Protein AF-A0A2U2JBA5-F1 (afdb_monomer_lite)

Sequence (125 aa):
MINSDLLSVVTVSYNSSKTIGKTIKSVLNQSIKNFEYIIVYGNSTDNTLEIIKSFNDKFKQKGIEVEMSIEELYQDEMLYLDMLLYMKKLGFELCSLENGFYDQNSGKLLQVDGIFFKTNTSLNG

Secondary structure (DSSP, 8-state):
----PPEEEEEEESS-TTTHHHHHHHHHT-S--SEEEEEEE---SSTHHHHHHHTTTTS----EEEEEESS-SSTTPPBHHHHHHHHHHTTEEEEEEEEEEE-TTT--EEEEEEEEEE-------

pLDDT: mean 80.96, std 13.09, range [35.75, 96.56]

Structure (mmCIF, N/CA/C/O backbone):
data_AF-A0A2U2JBA5-F1
#
_entry.id   AF-A0A2U2JBA5-F1
#
loop_
_atom_site.group_PDB
_atom_site.id
_atom_site.type_symbol
_atom_site.label_atom_id
_atom_site.label_alt_id
_atom_site.label_comp_id
_atom_site.label_asym_id
_atom_site.label_entity_id
_a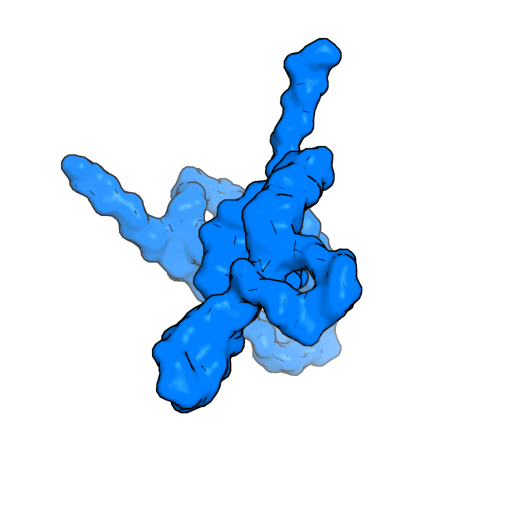tom_site.label_seq_id
_atom_site.pdbx_PDB_ins_code
_atom_site.Cartn_x
_atom_site.Cartn_y
_atom_site.Cartn_z
_atom_site.occupancy
_atom_site.B_iso_or_equiv
_atom_site.auth_seq_id
_atom_site.auth_comp_id
_atom_site.auth_asym_id
_atom_site.auth_atom_id
_atom_site.pdbx_PDB_model_num
ATOM 1 N N . MET A 1 1 ? -15.124 26.967 2.028 1.00 41.62 1 MET A N 1
ATOM 2 C CA . MET A 1 1 ? -14.748 25.554 1.820 1.00 41.62 1 MET A CA 1
ATOM 3 C C . MET A 1 1 ? -13.297 25.427 2.234 1.00 41.62 1 MET A C 1
ATOM 5 O O . MET A 1 1 ? -12.485 26.153 1.679 1.00 41.62 1 MET A O 1
ATOM 9 N N . ILE A 1 2 ? -12.982 24.640 3.264 1.00 47.06 2 ILE A N 1
ATOM 10 C CA . ILE A 1 2 ? -11.581 24.406 3.636 1.00 47.06 2 ILE A CA 1
ATOM 11 C C . ILE A 1 2 ? -11.053 23.379 2.638 1.00 47.06 2 ILE A C 1
ATOM 13 O O . ILE A 1 2 ? -11.594 22.277 2.562 1.00 47.06 2 ILE A O 1
ATOM 17 N N . ASN A 1 3 ? -10.069 23.771 1.833 1.00 51.12 3 ASN A N 1
ATOM 18 C CA . ASN A 1 3 ? -9.311 22.836 1.017 1.00 51.12 3 ASN A CA 1
ATOM 19 C C . ASN A 1 3 ? -8.668 21.838 1.985 1.00 51.12 3 ASN A C 1
ATOM 21 O O . ASN A 1 3 ? -7.974 22.254 2.914 1.00 51.12 3 ASN A O 1
ATOM 25 N N . SER A 1 4 ? -8.963 20.545 1.861 1.00 62.00 4 SER A N 1
ATOM 26 C CA . SER A 1 4 ? -8.261 19.555 2.676 1.00 62.00 4 SER A CA 1
ATOM 27 C C . SER A 1 4 ? -6.921 19.302 2.004 1.00 62.00 4 SER A C 1
ATOM 29 O O . SER A 1 4 ? -6.767 18.343 1.255 1.00 62.00 4 SER A O 1
ATOM 31 N N . ASP A 1 5 ? -5.978 20.217 2.212 1.00 80.31 5 ASP A N 1
ATOM 32 C CA . ASP A 1 5 ? -4.621 20.059 1.707 1.00 80.31 5 ASP A CA 1
ATOM 33 C C . ASP A 1 5 ? -4.047 18.747 2.261 1.00 80.31 5 ASP A C 1
ATOM 35 O O . ASP A 1 5 ? -4.185 18.440 3.453 1.00 80.31 5 ASP A O 1
ATOM 39 N N . LEU A 1 6 ? -3.468 17.935 1.377 1.00 81.19 6 LEU A N 1
ATOM 40 C CA . LEU A 1 6 ? -2.783 16.707 1.760 1.00 81.19 6 LEU A CA 1
ATOM 41 C C . LEU A 1 6 ? -1.441 17.083 2.392 1.00 81.19 6 LEU A C 1
ATOM 43 O O . LEU A 1 6 ? -0.614 17.742 1.764 1.00 81.19 6 LEU A O 1
ATOM 47 N N . LEU A 1 7 ? -1.224 16.668 3.639 1.00 75.56 7 LEU A N 1
ATOM 48 C CA . LEU A 1 7 ? 0.051 16.857 4.327 1.00 75.56 7 LEU A CA 1
ATOM 49 C C . LEU A 1 7 ? 0.980 15.672 4.041 1.00 75.56 7 LEU A C 1
ATOM 51 O O . LEU A 1 7 ? 0.663 14.541 4.392 1.00 75.56 7 LEU A O 1
ATOM 55 N N . SER A 1 8 ? 2.160 15.920 3.483 1.00 80.25 8 SER A N 1
ATOM 56 C CA . SER A 1 8 ? 3.177 14.876 3.319 1.00 80.25 8 SER A CA 1
ATOM 57 C C . SER A 1 8 ? 4.158 14.898 4.487 1.00 80.25 8 SER A C 1
ATOM 59 O O . SER A 1 8 ? 4.851 15.891 4.718 1.00 80.25 8 SER A O 1
ATOM 61 N N . VAL A 1 9 ? 4.252 13.792 5.226 1.00 79.00 9 VAL A N 1
ATOM 62 C CA . VAL A 1 9 ? 5.277 13.594 6.257 1.00 79.00 9 VAL A CA 1
ATOM 63 C C . VAL A 1 9 ? 6.337 12.662 5.692 1.00 79.00 9 VAL A C 1
ATOM 65 O O . VAL A 1 9 ? 6.044 11.525 5.335 1.00 79.00 9 VAL A O 1
ATOM 68 N N . VAL A 1 10 ? 7.586 13.121 5.625 1.00 82.00 10 VAL A N 1
ATOM 69 C CA . VAL A 1 10 ? 8.707 12.320 5.114 1.00 82.00 10 VAL A CA 1
ATOM 70 C C . VAL A 1 10 ? 9.720 12.094 6.232 1.00 82.00 10 VAL A C 1
ATOM 72 O O . VAL A 1 10 ? 10.180 13.039 6.868 1.00 82.00 10 VAL A O 1
ATOM 75 N N . THR A 1 11 ? 10.073 10.838 6.506 1.00 83.44 11 THR A N 1
ATOM 76 C CA . THR A 1 11 ? 11.122 10.469 7.472 1.00 83.44 11 THR A CA 1
ATOM 77 C C . THR A 1 11 ? 12.228 9.698 6.769 1.00 83.44 11 THR A C 1
ATOM 79 O O . THR A 1 11 ? 12.003 8.599 6.274 1.00 83.44 11 THR A O 1
ATOM 82 N N . VAL A 1 12 ? 13.445 10.237 6.774 1.00 86.31 12 VAL A N 1
ATOM 83 C CA . VAL A 1 12 ? 14.643 9.507 6.337 1.00 86.31 12 VAL A CA 1
ATOM 84 C C . VAL A 1 12 ? 15.201 8.722 7.522 1.00 86.31 12 VAL A C 1
ATOM 86 O O . VAL A 1 12 ? 15.274 9.247 8.633 1.00 86.31 12 VAL A O 1
ATOM 89 N N . SER A 1 13 ? 15.586 7.464 7.309 1.00 85.88 13 SER A N 1
ATOM 90 C CA . SER A 1 13 ? 16.081 6.593 8.376 1.00 85.88 13 SER A CA 1
ATOM 91 C C . SER A 1 13 ? 17.341 5.830 7.970 1.00 85.88 13 SER A C 1
ATOM 93 O O . SER A 1 13 ? 17.360 5.139 6.954 1.00 85.88 13 SER A O 1
ATOM 95 N N . TYR A 1 14 ? 18.380 5.931 8.801 1.00 92.56 14 TYR A N 1
ATOM 96 C CA . TYR A 1 14 ? 19.628 5.171 8.714 1.00 92.56 14 TYR A CA 1
ATOM 97 C C . TYR A 1 14 ? 20.113 4.849 10.132 1.00 92.56 14 TYR A C 1
ATOM 99 O O . TYR A 1 14 ? 20.179 5.750 10.969 1.00 92.56 14 TYR A O 1
ATOM 107 N N . ASN A 1 15 ? 20.395 3.580 10.429 1.00 95.81 15 ASN A N 1
ATOM 108 C CA . ASN A 1 15 ? 20.841 3.089 11.740 1.00 95.81 15 ASN A CA 1
ATOM 109 C C . ASN A 1 15 ? 20.025 3.653 12.921 1.00 95.81 15 ASN A C 1
ATOM 111 O O . ASN A 1 15 ? 20.555 4.147 13.918 1.00 95.81 15 ASN A O 1
ATOM 115 N N . SER A 1 16 ? 18.702 3.656 12.762 1.00 93.31 16 SER A N 1
ATOM 116 C CA . SER A 1 16 ? 17.742 4.323 13.643 1.00 93.31 16 SER A CA 1
ATOM 117 C C . SER A 1 16 ? 16.928 3.350 14.499 1.00 93.31 16 SER A C 1
ATOM 119 O O . SER A 1 16 ? 15.868 3.730 15.001 1.00 93.31 16 SER A O 1
ATOM 121 N N . SER A 1 17 ? 17.380 2.111 14.702 1.00 95.94 17 SER A N 1
ATOM 122 C CA . SER A 1 17 ? 16.612 1.072 15.411 1.00 95.94 17 SER A CA 1
ATOM 123 C C . SER A 1 17 ? 16.106 1.515 16.792 1.00 95.94 17 SER A C 1
ATOM 125 O O . SER A 1 17 ? 15.010 1.152 17.212 1.00 95.94 17 SER A O 1
ATOM 127 N N . LYS A 1 18 ? 16.855 2.380 17.482 1.00 96.56 18 LYS A N 1
ATOM 128 C CA . LYS A 1 18 ? 16.498 2.912 18.809 1.00 96.56 18 LYS A CA 1
ATOM 129 C C . LYS A 1 18 ? 15.364 3.945 18.795 1.00 96.56 18 LYS A C 1
ATOM 131 O O . LYS A 1 18 ? 14.742 4.172 19.830 1.00 96.56 18 LYS A O 1
ATOM 136 N N . THR A 1 19 ? 15.108 4.603 17.666 1.00 95.06 19 THR A N 1
ATOM 137 C CA . THR A 1 19 ? 14.230 5.787 17.595 1.00 95.06 19 THR A CA 1
ATOM 138 C C . THR A 1 19 ? 13.083 5.632 16.603 1.00 95.06 19 THR A C 1
ATOM 140 O O . THR A 1 19 ? 11.984 6.115 16.882 1.00 95.06 19 THR A O 1
ATOM 143 N N . ILE A 1 20 ? 13.286 4.904 15.499 1.00 95.06 20 ILE A N 1
ATOM 144 C CA . ILE A 1 20 ? 12.339 4.820 14.378 1.00 95.06 20 ILE A CA 1
ATOM 145 C C . ILE A 1 20 ? 10.945 4.351 14.811 1.00 95.06 20 ILE A C 1
ATOM 147 O O . ILE A 1 20 ? 9.941 4.934 14.411 1.00 95.06 20 ILE A O 1
ATOM 151 N N . GLY A 1 21 ? 10.855 3.382 15.727 1.00 93.62 21 GLY A N 1
ATOM 152 C CA . GLY A 1 21 ? 9.566 2.897 16.225 1.00 93.62 21 GLY A CA 1
ATOM 153 C C . GLY A 1 21 ? 8.779 3.937 17.034 1.00 93.62 21 GLY A C 1
ATOM 154 O O . GLY A 1 21 ? 7.549 3.960 16.973 1.00 93.62 21 GLY A O 1
ATOM 155 N N . LYS A 1 22 ? 9.456 4.822 17.781 1.00 94.31 22 LYS A N 1
ATOM 156 C CA . LYS A 1 22 ? 8.800 5.929 18.501 1.00 94.31 22 LYS A CA 1
ATOM 157 C C . LYS A 1 22 ? 8.331 7.000 17.517 1.00 94.31 22 LYS A C 1
ATOM 159 O O . LYS A 1 22 ? 7.212 7.487 17.659 1.00 94.31 22 LYS A O 1
ATOM 164 N N . THR A 1 23 ? 9.151 7.315 16.516 1.00 91.56 23 THR A N 1
ATOM 165 C CA . THR A 1 23 ? 8.814 8.273 15.454 1.00 91.56 23 THR A CA 1
ATOM 166 C C . THR A 1 23 ? 7.573 7.830 14.687 1.00 91.56 23 THR A C 1
ATOM 168 O O . THR A 1 23 ? 6.612 8.592 14.615 1.00 91.56 23 THR A O 1
ATOM 171 N N . ILE A 1 24 ? 7.528 6.574 14.227 1.00 89.06 24 ILE A N 1
ATOM 172 C CA . ILE A 1 24 ? 6.367 6.030 13.507 1.00 89.06 24 ILE A CA 1
ATOM 173 C C . ILE A 1 24 ? 5.101 6.121 14.366 1.00 89.06 24 ILE A C 1
ATOM 175 O O . ILE A 1 24 ? 4.080 6.624 13.906 1.00 89.06 24 ILE A O 1
ATOM 179 N N . LYS A 1 25 ? 5.160 5.715 15.643 1.00 89.56 25 LYS A N 1
ATOM 180 C CA . LYS A 1 25 ? 4.016 5.850 16.568 1.00 89.56 25 LYS A CA 1
ATOM 181 C C . LYS A 1 25 ? 3.564 7.303 16.734 1.00 89.56 25 LYS A C 1
ATOM 183 O O . LYS A 1 25 ? 2.369 7.554 16.818 1.00 89.56 25 LYS A O 1
ATOM 188 N N . SER A 1 26 ? 4.504 8.245 16.795 1.00 89.12 26 SER A N 1
ATOM 189 C CA . SER A 1 26 ? 4.203 9.672 16.930 1.00 89.12 26 SER A CA 1
ATOM 190 C C . SER A 1 26 ? 3.476 10.220 15.703 1.00 89.12 26 SER A C 1
ATOM 192 O O . SER A 1 26 ? 2.505 10.956 15.855 1.00 89.12 26 SER A O 1
ATOM 194 N N . VAL A 1 27 ? 3.924 9.854 14.499 1.00 85.31 27 VAL A N 1
ATOM 195 C CA . VAL A 1 27 ? 3.306 10.290 13.237 1.00 85.31 27 VAL A CA 1
ATOM 196 C C . VAL A 1 27 ? 1.923 9.656 13.054 1.00 85.31 27 VAL A C 1
ATOM 198 O O . VAL A 1 27 ? 0.966 10.348 12.729 1.00 85.31 27 VAL A O 1
ATOM 201 N N . LEU A 1 28 ? 1.765 8.367 13.363 1.00 83.06 28 LEU A N 1
ATOM 202 C CA . LEU A 1 28 ? 0.463 7.693 13.266 1.00 83.06 28 LEU A CA 1
ATOM 203 C C . LEU A 1 28 ? -0.581 8.219 14.275 1.00 83.06 28 LEU A C 1
ATOM 205 O O . LEU A 1 28 ? -1.779 8.080 14.044 1.00 83.06 28 LEU A O 1
ATOM 209 N N . ASN A 1 29 ? -0.148 8.843 15.377 1.00 84.88 29 ASN A N 1
ATOM 210 C CA . ASN A 1 29 ? -1.032 9.392 16.412 1.00 84.88 29 ASN A CA 1
ATOM 211 C C . ASN A 1 29 ? -1.418 10.871 16.200 1.00 84.88 29 ASN A C 1
ATOM 213 O O . ASN A 1 29 ? -1.997 11.476 17.103 1.00 84.88 29 ASN A O 1
ATOM 217 N N . GLN A 1 30 ? -1.111 11.478 15.049 1.00 78.62 30 GLN A N 1
ATOM 218 C CA . GLN A 1 30 ? -1.474 12.876 14.791 1.00 78.62 30 GLN A CA 1
ATOM 219 C C . GLN A 1 30 ? -3.000 13.089 14.731 1.00 78.62 30 GLN A C 1
ATOM 221 O O . GLN A 1 30 ? -3.786 12.202 14.369 1.00 78.62 30 GLN A O 1
ATOM 226 N N . SER A 1 31 ? -3.432 14.296 15.109 1.00 81.25 31 SER A N 1
ATOM 227 C CA . SER A 1 31 ? -4.836 14.726 15.034 1.00 81.25 31 SER A CA 1
ATOM 228 C C . SER A 1 31 ? -5.289 14.965 13.591 1.00 81.25 31 SER A C 1
ATOM 230 O O . SER A 1 31 ? -6.437 14.673 13.261 1.00 81.25 31 SER A O 1
ATOM 232 N N . ILE A 1 32 ? -4.379 15.424 12.727 1.00 79.12 32 ILE A N 1
ATOM 233 C CA . ILE A 1 32 ? -4.581 15.558 11.279 1.00 79.12 32 ILE A CA 1
ATOM 234 C C . ILE A 1 32 ? -4.723 14.159 10.670 1.00 79.12 32 ILE A C 1
ATOM 236 O O . ILE A 1 32 ? -3.898 13.287 10.928 1.00 79.12 32 ILE A O 1
ATOM 240 N N . LYS A 1 33 ? -5.781 13.941 9.880 1.00 76.50 33 LYS A N 1
ATOM 241 C CA . LYS A 1 33 ? -6.080 12.640 9.250 1.00 76.50 33 LYS A CA 1
ATOM 242 C C . LYS A 1 33 ? -5.773 12.585 7.758 1.00 76.50 33 LYS A C 1
ATOM 244 O O . LYS A 1 33 ? -5.531 11.500 7.250 1.00 76.50 33 LYS A O 1
ATOM 249 N N . ASN A 1 34 ? -5.747 13.734 7.085 1.00 82.31 34 ASN A N 1
ATOM 250 C CA . ASN A 1 34 ? -5.421 13.817 5.666 1.00 82.31 34 ASN A CA 1
ATOM 251 C C . ASN A 1 34 ? -3.910 13.998 5.472 1.00 82.31 34 ASN A C 1
ATOM 253 O O . ASN A 1 34 ? -3.432 15.114 5.264 1.00 82.31 34 ASN A O 1
ATOM 257 N N . PHE A 1 35 ? -3.150 12.915 5.634 1.00 80.62 35 PHE A N 1
ATOM 258 C CA . PHE A 1 35 ? -1.707 12.935 5.424 1.00 80.62 35 PHE A CA 1
ATOM 259 C C . PHE A 1 35 ? -1.197 11.623 4.827 1.00 80.62 35 PHE A C 1
ATOM 261 O O . PHE A 1 35 ? -1.746 10.554 5.093 1.00 80.62 35 PHE A O 1
ATOM 268 N N . GLU A 1 36 ? -0.114 11.709 4.063 1.00 80.69 36 GLU A N 1
ATOM 269 C CA . GLU A 1 36 ? 0.692 10.559 3.652 1.00 80.69 36 GLU A CA 1
ATOM 270 C C . GLU A 1 36 ? 1.955 10.469 4.516 1.00 80.69 36 GLU A C 1
ATOM 272 O O . GLU A 1 36 ? 2.507 11.488 4.947 1.00 80.69 36 GLU A O 1
ATOM 277 N N . TYR A 1 37 ? 2.422 9.246 4.782 1.00 84.44 37 TYR A N 1
ATOM 278 C CA . TYR A 1 37 ? 3.651 9.025 5.539 1.00 84.44 37 TYR A CA 1
ATOM 279 C C . TYR A 1 37 ? 4.652 8.190 4.746 1.00 84.44 37 TYR A C 1
ATOM 281 O O . TYR A 1 37 ? 4.491 6.982 4.588 1.00 84.44 37 TYR A O 1
ATOM 289 N N . ILE A 1 38 ? 5.715 8.847 4.289 1.00 81.75 38 ILE A N 1
ATOM 290 C CA . ILE A 1 38 ? 6.777 8.246 3.486 1.00 81.75 38 ILE A CA 1
ATOM 291 C C . ILE A 1 38 ? 8.004 8.035 4.374 1.00 81.75 38 ILE A C 1
ATOM 293 O O . ILE A 1 38 ? 8.509 8.970 5.000 1.00 81.75 38 ILE A O 1
ATOM 297 N N . ILE A 1 39 ? 8.519 6.806 4.410 1.00 82.50 39 ILE A N 1
ATOM 298 C CA . ILE A 1 39 ? 9.775 6.483 5.095 1.00 82.50 39 ILE A CA 1
ATOM 299 C C . ILE A 1 39 ? 10.833 6.150 4.047 1.00 82.50 39 ILE A C 1
ATOM 301 O O . ILE A 1 39 ? 10.741 5.137 3.357 1.00 82.50 39 ILE A O 1
ATOM 305 N N . VAL A 1 40 ? 11.864 6.986 3.956 1.00 81.75 40 VAL A N 1
ATOM 306 C CA . VAL A 1 40 ? 13.018 6.766 3.080 1.00 81.75 40 VAL A CA 1
ATOM 307 C C . VAL A 1 40 ? 14.062 5.971 3.855 1.00 81.75 40 VAL A C 1
ATOM 309 O O . VAL A 1 40 ? 14.744 6.495 4.739 1.00 81.75 40 VAL A O 1
ATOM 312 N N . TYR A 1 41 ? 14.163 4.679 3.554 1.00 81.06 41 TYR A N 1
ATOM 313 C CA . TYR A 1 41 ? 15.100 3.772 4.210 1.00 81.06 41 TYR A CA 1
ATOM 314 C C . TYR A 1 41 ? 16.485 3.818 3.548 1.00 81.06 41 TYR A C 1
ATOM 316 O O . TYR A 1 41 ? 16.637 3.496 2.374 1.00 81.06 41 TYR A O 1
ATOM 324 N N . GLY A 1 42 ? 17.508 4.183 4.321 1.00 86.69 42 GLY A N 1
ATOM 325 C CA . GLY A 1 42 ? 18.884 4.392 3.861 1.00 86.69 42 GLY A CA 1
ATOM 326 C C . GLY A 1 42 ? 19.800 3.168 3.937 1.00 86.69 42 GLY A C 1
ATOM 327 O O . GLY A 1 42 ? 20.989 3.347 4.161 1.00 86.69 42 GLY A O 1
ATOM 328 N N . ASN A 1 43 ? 19.280 1.941 3.810 1.00 88.31 43 ASN A N 1
ATOM 329 C CA . ASN A 1 43 ? 20.075 0.701 3.876 1.00 88.31 43 ASN A CA 1
ATOM 330 C C . ASN A 1 43 ? 20.894 0.551 5.180 1.00 88.31 43 ASN A C 1
ATOM 332 O O . ASN A 1 43 ? 22.118 0.450 5.178 1.00 88.31 43 ASN A O 1
ATOM 336 N N . SER A 1 44 ? 20.193 0.594 6.315 1.00 86.94 44 SER A N 1
ATOM 337 C CA . SER A 1 44 ? 20.791 0.467 7.655 1.00 86.94 44 SER A CA 1
ATOM 338 C C . SER A 1 44 ? 21.413 -0.911 7.895 1.00 86.94 44 SER A C 1
ATOM 340 O O . SER A 1 44 ? 20.884 -1.913 7.423 1.00 86.94 44 SER A O 1
ATOM 342 N N . THR A 1 45 ? 22.463 -0.969 8.713 1.00 92.69 45 THR A N 1
ATOM 343 C CA . THR A 1 45 ? 23.120 -2.219 9.140 1.00 92.69 45 THR A CA 1
ATOM 344 C C . THR A 1 45 ? 22.590 -2.767 10.470 1.00 92.69 45 THR A C 1
ATOM 346 O O . THR A 1 45 ? 23.067 -3.793 10.949 1.00 92.69 45 THR A O 1
ATOM 349 N N . ASP A 1 46 ? 21.615 -2.089 11.076 1.00 95.94 46 ASP A N 1
ATOM 350 C CA . ASP A 1 46 ? 20.934 -2.487 12.308 1.00 95.94 46 ASP A CA 1
ATOM 351 C C . ASP A 1 46 ? 19.466 -2.905 12.055 1.00 95.94 46 ASP A C 1
ATOM 353 O O . ASP A 1 46 ? 18.970 -2.897 10.926 1.00 95.94 46 ASP A O 1
ATOM 357 N N . ASN A 1 47 ? 18.723 -3.202 13.128 1.00 94.81 47 ASN A N 1
ATOM 358 C CA . ASN A 1 47 ? 17.336 -3.689 13.051 1.00 94.81 47 ASN A CA 1
ATOM 359 C C . ASN A 1 47 ? 16.302 -2.623 12.620 1.00 94.81 47 ASN A C 1
ATOM 361 O O . ASN A 1 47 ? 15.098 -2.815 12.798 1.00 94.81 47 ASN A O 1
ATOM 365 N N . THR A 1 48 ? 16.723 -1.484 12.058 1.00 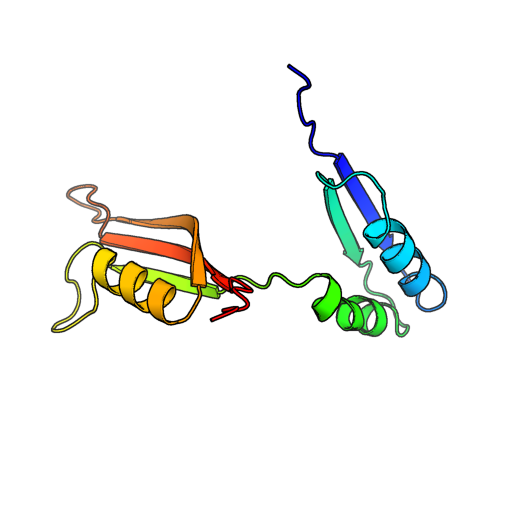91.56 48 THR A N 1
ATOM 366 C CA . THR A 1 48 ? 15.819 -0.417 11.592 1.00 91.56 48 THR A CA 1
ATOM 367 C C . THR A 1 48 ? 14.756 -0.943 10.628 1.00 91.56 48 THR A C 1
ATOM 369 O O . THR A 1 48 ? 13.576 -0.633 10.793 1.00 91.56 48 THR A O 1
ATOM 372 N N . LEU A 1 49 ? 15.146 -1.772 9.652 1.00 90.31 49 LEU A N 1
ATOM 373 C CA . LEU A 1 49 ? 14.222 -2.314 8.650 1.00 90.31 49 LEU A CA 1
ATOM 374 C C . LEU A 1 49 ? 13.172 -3.240 9.272 1.00 90.31 49 LEU A C 1
ATOM 376 O O . LEU A 1 49 ? 11.996 -3.162 8.923 1.00 90.31 49 LEU A O 1
ATOM 380 N N . GLU A 1 50 ? 13.586 -4.106 10.196 1.00 91.62 50 GLU A N 1
ATOM 381 C CA . GLU A 1 50 ? 12.683 -5.023 10.900 1.00 91.62 50 GLU A CA 1
ATOM 382 C C . GLU A 1 50 ? 11.658 -4.255 11.732 1.00 91.62 50 GLU A C 1
ATOM 384 O O . GLU A 1 50 ? 10.463 -4.557 11.694 1.00 91.62 50 GLU A O 1
ATOM 389 N N . ILE A 1 51 ? 12.107 -3.204 12.423 1.00 93.12 51 ILE A N 1
ATOM 390 C CA . ILE A 1 51 ? 11.227 -2.346 13.210 1.00 93.12 51 ILE A CA 1
ATOM 391 C C . ILE A 1 51 ? 10.239 -1.634 12.290 1.00 93.12 51 ILE A C 1
ATOM 393 O O . ILE A 1 51 ? 9.050 -1.692 12.581 1.00 93.12 51 ILE A O 1
ATOM 397 N N . ILE A 1 52 ? 10.669 -1.042 11.168 1.00 86.94 52 ILE A N 1
ATOM 398 C CA . ILE A 1 52 ? 9.758 -0.430 10.179 1.00 86.94 52 ILE A CA 1
ATOM 399 C C . ILE A 1 52 ? 8.713 -1.454 9.704 1.00 86.94 52 ILE A C 1
ATOM 401 O O . ILE A 1 52 ? 7.514 -1.182 9.772 1.00 86.94 52 ILE A O 1
ATOM 405 N N . LYS A 1 53 ? 9.145 -2.660 9.310 1.00 84.81 53 LYS A N 1
ATOM 406 C CA . LYS A 1 53 ? 8.256 -3.741 8.848 1.00 84.81 53 LYS A CA 1
ATOM 407 C C . LYS A 1 53 ? 7.260 -4.200 9.917 1.00 84.81 53 LYS A C 1
ATOM 409 O O . LYS A 1 53 ? 6.142 -4.570 9.565 1.00 84.81 53 LYS A O 1
ATOM 414 N N . SER A 1 54 ? 7.609 -4.138 11.204 1.00 88.69 54 SER A N 1
ATOM 415 C CA . SER A 1 54 ? 6.692 -4.486 12.305 1.00 88.69 54 SER A CA 1
ATOM 416 C C . SER A 1 54 ? 5.461 -3.571 12.380 1.00 88.69 54 SER A C 1
ATOM 418 O O . SER A 1 54 ? 4.426 -3.958 12.922 1.00 88.69 54 SER A O 1
ATOM 420 N N . PHE A 1 55 ? 5.538 -2.372 11.794 1.00 83.81 55 PHE A N 1
ATOM 421 C CA . PHE A 1 55 ? 4.413 -1.447 11.694 1.00 83.81 55 PHE A CA 1
ATOM 422 C C . PHE A 1 55 ? 3.538 -1.683 10.459 1.00 83.81 55 PHE A C 1
ATOM 424 O O . PHE A 1 55 ? 2.532 -0.994 10.342 1.00 83.81 55 PHE A O 1
ATOM 431 N N . ASN A 1 56 ? 3.830 -2.656 9.583 1.00 72.75 56 ASN A N 1
ATOM 432 C CA . ASN A 1 56 ? 3.007 -2.969 8.399 1.00 72.75 56 ASN A CA 1
ATOM 433 C C . ASN A 1 56 ? 1.519 -3.146 8.727 1.00 72.75 56 ASN A C 1
ATOM 435 O O . ASN A 1 56 ? 0.657 -2.738 7.956 1.00 72.75 56 ASN A O 1
ATOM 439 N N . ASP A 1 57 ? 1.223 -3.714 9.895 1.00 65.94 57 ASP A N 1
ATOM 440 C CA . ASP A 1 57 ? -0.141 -3.917 10.376 1.00 65.94 57 ASP A CA 1
ATOM 441 C C . ASP A 1 57 ? -0.823 -2.632 10.861 1.00 65.94 57 ASP A C 1
ATOM 443 O O . ASP A 1 57 ? -2.044 -2.560 10.918 1.00 65.94 57 ASP A O 1
ATOM 447 N N . LYS A 1 58 ? -0.046 -1.604 11.201 1.00 63.16 58 LYS A N 1
ATOM 448 C CA . LYS A 1 58 ? -0.530 -0.254 11.528 1.00 63.16 58 LYS A CA 1
ATOM 449 C C . LYS A 1 58 ? -0.529 0.673 10.318 1.00 63.16 58 LYS A C 1
ATOM 451 O O . LYS A 1 58 ? -1.276 1.640 10.301 1.00 63.16 58 LYS A O 1
ATOM 456 N N . PHE A 1 59 ? 0.259 0.327 9.305 1.00 62.56 59 PHE A N 1
ATOM 457 C CA . PHE A 1 59 ? 0.139 0.823 7.942 1.00 62.56 59 PHE A CA 1
ATOM 458 C C . PHE A 1 59 ? -1.012 0.136 7.178 1.00 62.56 59 PHE A C 1
ATOM 460 O O . PHE A 1 59 ? -1.194 0.427 6.001 1.00 62.56 59 PHE A O 1
ATOM 467 N N . LYS A 1 60 ? -1.801 -0.764 7.809 1.00 54.38 60 LYS A N 1
ATOM 468 C CA . LYS A 1 60 ? -2.907 -1.494 7.161 1.00 54.38 60 LYS A CA 1
ATOM 469 C C . LYS A 1 60 ? -3.952 -0.531 6.616 1.00 54.38 60 LYS A C 1
ATOM 471 O O . LYS A 1 60 ? -4.889 -0.148 7.308 1.00 54.38 60 LYS A O 1
ATOM 476 N N . GLN A 1 61 ? -3.839 -0.298 5.324 1.00 51.09 61 GLN A N 1
ATOM 477 C CA . GLN A 1 61 ? -4.656 -1.011 4.357 1.00 51.09 61 GLN A CA 1
ATOM 478 C C . GLN A 1 61 ? -3.701 -1.530 3.267 1.00 51.09 61 GLN A C 1
ATOM 480 O O . GLN A 1 61 ? -2.994 -0.748 2.646 1.00 51.09 61 GLN A O 1
ATOM 485 N N . LYS A 1 62 ? -3.584 -2.856 3.099 1.00 59.69 62 LYS A N 1
ATOM 486 C CA . LYS A 1 62 ? -2.870 -3.437 1.950 1.00 59.69 62 LYS A CA 1
ATOM 487 C C . LYS A 1 62 ? -3.913 -3.730 0.890 1.00 59.69 62 LYS A C 1
ATOM 489 O O . LYS A 1 62 ? -4.805 -4.540 1.143 1.00 59.69 62 LYS A O 1
ATOM 494 N N . GLY A 1 63 ? -3.812 -3.024 -0.226 1.00 64.81 63 GLY A N 1
ATOM 495 C CA . GLY A 1 63 ? -4.637 -3.294 -1.386 1.00 64.81 63 GLY A CA 1
ATOM 496 C C . GLY A 1 63 ? -4.235 -4.631 -2.001 1.00 64.81 63 GLY A C 1
ATOM 497 O O . GLY A 1 63 ? -3.094 -5.070 -1.838 1.00 64.81 63 GLY A O 1
ATOM 498 N N . ILE A 1 64 ? -5.173 -5.291 -2.663 1.00 71.38 64 ILE A N 1
ATOM 499 C CA . ILE A 1 64 ? -4.894 -6.368 -3.607 1.00 71.38 64 ILE A CA 1
ATOM 500 C C . ILE A 1 64 ? -5.101 -5.817 -5.010 1.00 71.38 64 ILE A C 1
ATOM 502 O O . ILE A 1 64 ? -6.101 -5.157 -5.273 1.00 71.38 64 ILE A O 1
ATOM 506 N N . GLU A 1 65 ? -4.125 -6.056 -5.870 1.00 81.19 65 GLU A N 1
ATOM 507 C CA . GLU A 1 65 ? -4.186 -5.731 -7.288 1.00 81.19 65 GLU A CA 1
ATOM 508 C C . GLU A 1 65 ? -4.755 -6.936 -8.035 1.00 81.19 65 GLU A C 1
ATOM 510 O O . GLU A 1 65 ? -4.356 -8.076 -7.775 1.00 81.19 65 GLU A O 1
ATOM 515 N N . VAL A 1 66 ? -5.736 -6.692 -8.898 1.00 79.38 66 VAL A N 1
ATOM 516 C CA . VAL A 1 66 ? -6.408 -7.721 -9.692 1.00 79.38 66 VAL A CA 1
ATOM 517 C C . VAL A 1 66 ? -6.541 -7.218 -11.121 1.00 79.38 66 VAL A C 1
ATOM 519 O O . VAL A 1 66 ? -7.246 -6.240 -11.358 1.00 79.38 66 VAL A O 1
ATOM 522 N N . GLU A 1 67 ? -5.909 -7.915 -12.059 1.00 88.25 67 GLU A N 1
ATOM 523 C CA . GLU A 1 67 ? -6.111 -7.707 -13.493 1.00 88.25 67 GLU A CA 1
ATOM 524 C C . GLU A 1 67 ? -7.512 -8.204 -13.881 1.00 88.25 67 GLU A C 1
ATOM 526 O O . GLU A 1 67 ? -7.912 -9.322 -13.540 1.00 88.25 67 GLU A O 1
ATOM 531 N N . MET A 1 68 ? -8.286 -7.358 -14.555 1.00 90.44 68 MET A N 1
ATOM 532 C CA . MET A 1 68 ? -9.666 -7.638 -14.940 1.00 90.44 68 MET A CA 1
ATOM 533 C C . MET A 1 68 ? -9.864 -7.446 -16.435 1.00 90.44 68 MET A C 1
ATOM 535 O O . MET A 1 68 ? -9.590 -6.372 -16.972 1.00 90.44 68 MET A O 1
ATOM 539 N N . SER A 1 69 ? -10.430 -8.455 -17.087 1.00 90.00 69 SER A N 1
ATOM 540 C CA . SER A 1 69 ? -10.773 -8.399 -18.505 1.00 90.00 69 SER A CA 1
ATOM 541 C C . SER A 1 69 ? -12.082 -7.640 -18.721 1.00 90.00 69 SER A C 1
ATOM 543 O O . SER A 1 69 ? -13.102 -7.921 -18.093 1.00 90.00 69 SER A O 1
ATOM 545 N N . ILE A 1 70 ? -12.072 -6.651 -19.610 1.00 89.88 70 ILE A N 1
ATOM 546 C CA . ILE A 1 70 ? -13.276 -5.931 -20.056 1.00 89.88 70 ILE A CA 1
ATOM 547 C C . ILE A 1 70 ? -13.973 -6.701 -21.181 1.00 89.88 70 ILE A C 1
ATOM 549 O O . ILE A 1 70 ? -15.193 -6.631 -21.315 1.00 89.88 70 ILE A O 1
ATOM 553 N N . GLU A 1 71 ? -13.206 -7.465 -21.953 1.00 86.56 71 GLU A N 1
ATOM 554 C CA . GLU A 1 71 ? -13.668 -8.305 -23.055 1.00 86.56 71 GLU A CA 1
ATOM 555 C C . GLU A 1 71 ? -13.117 -9.719 -22.903 1.00 86.56 71 GLU A C 1
ATOM 557 O O . GLU A 1 71 ? -12.094 -9.907 -22.252 1.00 86.56 71 GLU A O 1
ATOM 562 N N . GLU A 1 72 ? -13.772 -10.695 -23.529 1.00 85.38 72 GLU A N 1
ATOM 563 C CA . GLU A 1 72 ? -13.325 -12.087 -23.495 1.00 85.38 72 GLU A CA 1
ATOM 564 C C . GLU A 1 72 ? -12.091 -12.290 -24.401 1.00 85.38 72 GLU A C 1
ATOM 566 O O . GLU A 1 72 ? -12.136 -12.123 -25.621 1.00 85.38 72 GLU A O 1
ATOM 571 N N . LEU A 1 73 ? -10.975 -12.630 -23.775 1.00 80.94 73 LEU A N 1
ATOM 572 C CA . LEU A 1 73 ? -9.676 -13.028 -24.299 1.00 80.94 73 LEU A CA 1
ATOM 573 C C . LEU A 1 73 ? -9.425 -14.533 -24.108 1.00 80.94 73 LEU A C 1
ATOM 575 O O . LEU A 1 73 ? -8.708 -15.138 -24.909 1.00 80.94 73 LEU A O 1
ATOM 579 N N . TYR A 1 74 ? -10.021 -15.142 -23.079 1.00 79.19 74 TYR A N 1
ATOM 580 C CA . TYR A 1 74 ? -9.956 -16.573 -22.787 1.00 79.19 74 TYR A CA 1
ATOM 581 C C . TYR A 1 74 ? -11.353 -17.146 -22.563 1.00 79.19 74 TYR A C 1
ATOM 583 O O . TYR A 1 74 ? -12.201 -16.527 -21.929 1.00 79.19 74 TYR A O 1
ATOM 591 N N . GLN A 1 75 ? -11.564 -18.371 -23.042 1.00 82.56 75 GLN A N 1
ATOM 592 C CA . GLN A 1 75 ? -12.839 -19.059 -22.886 1.00 82.56 75 GLN A CA 1
ATOM 593 C C . GLN A 1 75 ? -13.190 -19.243 -21.398 1.00 82.56 75 GLN A C 1
ATOM 595 O O . GLN A 1 75 ? -12.368 -19.747 -20.630 1.00 82.56 75 GLN A O 1
ATOM 600 N N . ASP A 1 76 ? -14.423 -18.883 -21.032 1.00 82.12 76 ASP A N 1
ATOM 601 C CA . ASP A 1 76 ? -14.997 -19.013 -19.680 1.00 82.12 76 ASP A CA 1
ATOM 602 C C . ASP A 1 76 ? -14.350 -18.113 -18.603 1.00 82.12 76 ASP A C 1
ATOM 604 O O . ASP A 1 76 ? -14.407 -18.419 -17.406 1.00 82.12 76 ASP A O 1
ATOM 608 N N . GLU A 1 77 ? -13.732 -16.992 -18.986 1.00 84.19 77 GLU A N 1
ATOM 609 C CA . GLU A 1 77 ? -13.166 -16.054 -18.012 1.00 84.19 77 GLU A CA 1
ATOM 610 C C . GLU A 1 77 ? -14.211 -15.161 -17.321 1.00 84.19 77 GLU A C 1
ATOM 612 O O . GLU A 1 77 ? -15.326 -14.943 -17.797 1.00 84.19 77 GLU A O 1
ATOM 617 N N . MET A 1 78 ? -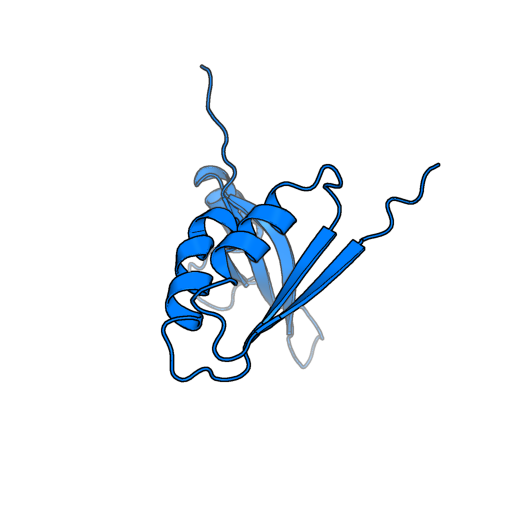13.827 -14.600 -16.172 1.00 84.25 78 MET A N 1
ATOM 618 C CA . MET A 1 78 ? -14.651 -13.647 -15.434 1.00 84.25 78 MET A CA 1
ATOM 619 C C . MET A 1 78 ? -14.368 -12.220 -15.909 1.00 84.25 78 MET A C 1
ATOM 621 O O . MET A 1 78 ? -13.260 -11.715 -15.736 1.00 84.25 78 MET A O 1
ATOM 625 N N . LEU A 1 79 ? -15.391 -11.552 -16.444 1.00 91.31 79 LEU A N 1
ATOM 626 C CA . LEU A 1 79 ? -15.278 -10.170 -16.902 1.00 91.31 79 LEU A CA 1
ATOM 627 C C . LEU A 1 79 ? -15.348 -9.167 -15.741 1.00 91.31 79 LEU A C 1
ATOM 629 O O . LEU A 1 79 ? -15.819 -9.466 -14.641 1.00 91.31 79 LEU A O 1
ATOM 633 N N . TYR A 1 80 ? -14.916 -7.939 -16.018 1.00 89.31 80 TYR A N 1
ATOM 634 C CA . TYR A 1 80 ? -14.789 -6.819 -15.085 1.00 89.31 80 TYR A CA 1
ATOM 635 C C . TYR A 1 80 ? -15.971 -6.689 -14.120 1.00 89.31 80 TYR A C 1
ATOM 637 O O . TYR A 1 80 ? -15.783 -6.621 -12.907 1.00 89.31 80 TYR A O 1
ATOM 645 N N . LEU A 1 81 ? -17.204 -6.688 -14.637 1.00 90.12 81 LEU A N 1
ATOM 646 C CA . LEU A 1 81 ? -18.384 -6.464 -13.804 1.00 90.12 81 LEU A 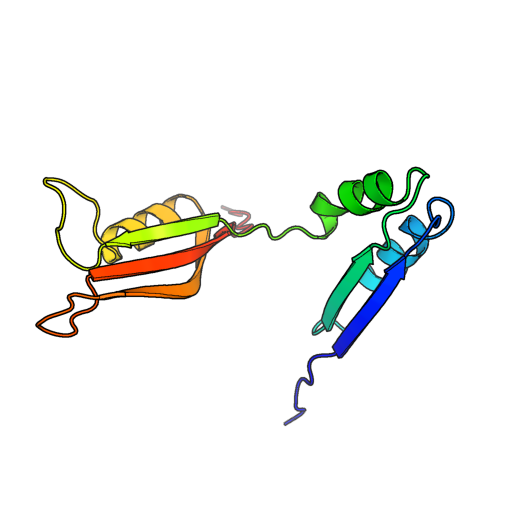CA 1
ATOM 647 C C . LEU A 1 81 ? -18.622 -7.611 -12.811 1.00 90.12 81 LEU A C 1
ATOM 649 O O . LEU A 1 81 ? -18.962 -7.365 -11.651 1.00 90.12 81 LEU A O 1
ATOM 653 N N . ASP A 1 82 ? -18.397 -8.850 -13.243 1.00 91.56 82 ASP A N 1
ATOM 654 C CA . ASP A 1 82 ? -18.540 -10.032 -12.397 1.00 91.56 82 ASP A CA 1
ATOM 655 C C . ASP A 1 82 ? -17.426 -10.105 -11.352 1.00 91.56 82 ASP A C 1
ATOM 657 O O . ASP A 1 82 ? -17.698 -10.413 -10.186 1.00 91.56 82 ASP A O 1
ATOM 661 N N . MET A 1 83 ? -16.201 -9.715 -11.722 1.00 89.94 83 MET A N 1
ATOM 662 C CA . MET A 1 83 ? -15.086 -9.608 -10.783 1.00 89.94 83 MET A CA 1
ATOM 663 C C . MET A 1 83 ? -15.363 -8.556 -9.706 1.00 89.94 83 MET A C 1
ATOM 665 O O . MET A 1 83 ? -15.184 -8.834 -8.520 1.00 89.94 83 MET A O 1
ATOM 669 N N . LEU A 1 84 ? -15.891 -7.380 -10.062 1.00 88.19 84 LEU A N 1
ATOM 670 C CA . LEU A 1 84 ? -16.285 -6.371 -9.070 1.00 88.19 84 LEU A CA 1
ATOM 671 C C . LEU A 1 84 ? -17.315 -6.905 -8.074 1.00 88.19 84 LEU A C 1
ATOM 673 O O . LEU A 1 84 ? -17.198 -6.683 -6.865 1.00 88.19 84 LEU A O 1
ATOM 677 N N . LEU A 1 85 ? -18.330 -7.617 -8.566 1.00 90.19 85 LEU A N 1
ATOM 678 C CA . LEU A 1 85 ? -19.354 -8.218 -7.716 1.00 90.19 85 LEU A CA 1
ATOM 679 C C . LEU A 1 85 ? -18.769 -9.311 -6.816 1.00 90.19 85 LEU A C 1
ATOM 681 O O . LEU A 1 85 ? -19.143 -9.401 -5.644 1.00 90.19 85 LEU A O 1
ATOM 685 N N . TYR A 1 86 ? -17.851 -10.123 -7.336 1.00 87.06 86 TYR A N 1
ATOM 686 C CA . TYR A 1 86 ? -17.149 -11.152 -6.575 1.00 87.06 86 TYR A CA 1
ATOM 687 C C . TYR A 1 86 ? -16.292 -10.545 -5.457 1.00 87.06 86 TYR A C 1
ATOM 689 O O . TYR A 1 86 ? -16.440 -10.918 -4.292 1.00 87.06 86 TYR A O 1
ATOM 697 N N . MET A 1 87 ? -15.482 -9.537 -5.773 1.00 85.56 87 MET A N 1
ATOM 698 C CA . MET A 1 87 ? -14.631 -8.830 -4.811 1.00 85.56 87 MET A CA 1
ATOM 699 C C . MET A 1 87 ? -15.460 -8.160 -3.714 1.00 85.56 87 MET A C 1
ATOM 701 O O . MET A 1 87 ? -15.162 -8.310 -2.525 1.00 85.56 87 MET A O 1
ATOM 705 N N . LYS A 1 88 ? -16.588 -7.544 -4.085 1.00 86.19 88 LYS A N 1
ATOM 706 C CA . LYS A 1 88 ? -17.544 -6.984 -3.124 1.00 86.19 88 LYS A CA 1
ATOM 707 C C . LYS A 1 88 ? -18.121 -8.044 -2.184 1.00 86.19 88 LYS A C 1
ATOM 709 O O . LYS A 1 88 ? -18.203 -7.805 -0.980 1.00 86.19 88 LYS A O 1
ATOM 714 N N . LYS A 1 89 ? -18.486 -9.229 -2.691 1.00 84.44 89 LYS A N 1
ATOM 715 C CA . LYS A 1 89 ? -18.957 -10.355 -1.854 1.00 84.44 89 LYS A CA 1
ATOM 716 C C . LYS A 1 89 ? -17.891 -10.835 -0.866 1.00 84.44 89 LYS A C 1
ATOM 718 O O . LYS A 1 89 ? -18.238 -11.274 0.226 1.00 84.44 89 LYS A O 1
ATOM 723 N N . LEU A 1 90 ? -16.612 -10.728 -1.222 1.00 79.31 90 LEU A N 1
ATOM 724 C CA . LEU A 1 90 ? -15.482 -11.055 -0.347 1.00 79.31 90 LEU A CA 1
ATOM 725 C C . LEU A 1 90 ? -15.133 -9.943 0.662 1.00 79.31 90 LEU A C 1
ATOM 727 O O . LEU A 1 90 ? -14.209 -10.111 1.466 1.00 79.31 90 LEU A O 1
ATOM 731 N N . GLY A 1 91 ? -15.866 -8.825 0.649 1.00 81.94 91 GLY A N 1
ATOM 732 C CA . GLY A 1 91 ? -15.629 -7.678 1.524 1.00 81.94 91 GLY A CA 1
ATOM 733 C C . GLY A 1 91 ? -14.474 -6.797 1.059 1.00 81.94 91 GLY A C 1
ATOM 734 O O . GLY A 1 91 ? -13.764 -6.241 1.893 1.00 81.94 91 GLY A O 1
ATOM 735 N N . PHE A 1 92 ? -14.247 -6.711 -0.250 1.00 81.88 92 PHE A N 1
ATOM 736 C CA . PHE A 1 92 ? -13.286 -5.799 -0.857 1.00 81.88 92 PHE A CA 1
ATOM 737 C C . PHE A 1 92 ? -14.005 -4.721 -1.673 1.00 81.88 92 PHE A C 1
ATOM 739 O O . PHE A 1 92 ? -14.964 -5.009 -2.388 1.00 81.88 92 PHE A O 1
ATOM 746 N N . GLU A 1 93 ? -13.521 -3.486 -1.595 1.00 84.81 93 GLU A N 1
ATOM 747 C CA . GLU A 1 93 ? -13.978 -2.369 -2.427 1.00 84.81 93 GLU A CA 1
ATOM 748 C C . GLU A 1 93 ? -12.889 -1.962 -3.414 1.00 84.81 93 GLU A C 1
ATOM 750 O O . GLU A 1 93 ? -11.716 -1.896 -3.048 1.00 84.81 93 GLU A O 1
ATOM 755 N N . LEU A 1 94 ? -13.285 -1.701 -4.664 1.00 83.62 94 LEU A N 1
ATOM 756 C CA . LEU A 1 94 ? -12.406 -1.131 -5.682 1.00 83.62 94 LEU A CA 1
ATOM 757 C C . LEU A 1 94 ? -12.098 0.325 -5.313 1.00 83.62 94 LEU A C 1
ATOM 759 O O . LEU A 1 94 ? -13.020 1.116 -5.115 1.00 83.62 94 LEU A O 1
ATOM 763 N N . CYS A 1 95 ? -10.819 0.686 -5.262 1.00 76.25 95 CYS A N 1
ATOM 764 C CA . CYS A 1 95 ? -10.374 2.033 -4.909 1.00 76.25 95 CYS A CA 1
ATOM 765 C C . CYS A 1 95 ? -9.725 2.788 -6.071 1.00 76.25 95 CYS A C 1
ATOM 767 O O . CYS A 1 95 ? -9.930 3.996 -6.181 1.00 76.25 95 CYS A O 1
ATOM 769 N N . SER A 1 96 ? -8.985 2.109 -6.946 1.00 80.12 96 SER A N 1
ATOM 770 C CA . SER A 1 96 ? -8.439 2.704 -8.171 1.00 80.12 96 SER A CA 1
ATOM 771 C C . SER A 1 96 ? -8.399 1.691 -9.309 1.00 80.12 96 SER A C 1
ATOM 773 O O . SER A 1 96 ? -8.384 0.482 -9.079 1.00 80.12 96 SER A O 1
ATOM 775 N N . LEU A 1 97 ? -8.405 2.215 -10.535 1.00 82.62 97 LEU A N 1
ATOM 776 C CA . LEU A 1 97 ? -8.082 1.478 -11.750 1.00 82.62 97 LEU A CA 1
ATOM 777 C C . LEU A 1 97 ? -6.754 2.019 -12.275 1.00 82.62 97 LEU A C 1
ATOM 779 O O . LEU A 1 97 ? -6.605 3.234 -12.427 1.00 82.62 97 LEU A O 1
ATOM 783 N N . GLU A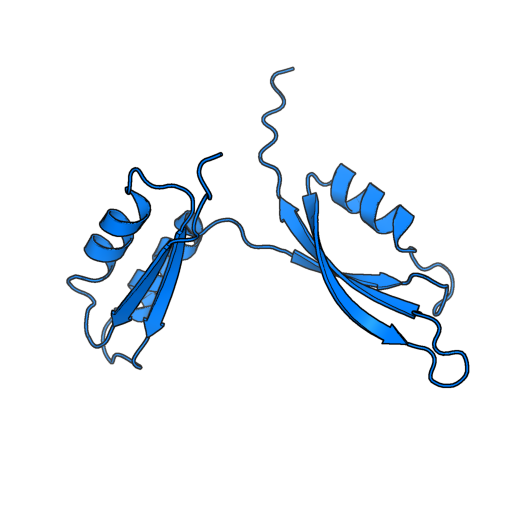 1 98 ? -5.810 1.130 -12.532 1.00 80.06 98 GLU A N 1
ATOM 784 C CA . GLU A 1 98 ? -4.477 1.431 -13.046 1.00 80.06 98 GLU A CA 1
ATOM 785 C C . GLU A 1 98 ? -4.222 0.611 -14.313 1.00 80.06 98 GLU A C 1
ATOM 787 O O . GLU A 1 98 ? -4.941 -0.344 -14.571 1.00 80.06 98 GLU A O 1
ATOM 792 N N . ASN A 1 99 ? -3.260 1.054 -15.131 1.00 67.44 99 ASN A N 1
ATOM 793 C CA . ASN A 1 99 ? -2.736 0.385 -16.333 1.00 67.44 99 ASN A CA 1
ATOM 794 C C . ASN A 1 99 ? -3.745 -0.432 -17.171 1.00 67.44 99 ASN A C 1
ATOM 796 O O . ASN A 1 99 ? -4.150 -1.540 -16.842 1.00 67.44 99 ASN A O 1
ATOM 800 N N . GLY A 1 100 ? -4.099 0.098 -18.343 1.00 77.06 100 GLY A N 1
ATOM 801 C CA . GLY A 1 100 ? -4.931 -0.620 -19.306 1.00 77.06 100 GLY A CA 1
ATOM 802 C C . GLY A 1 100 ? -4.112 -1.393 -20.340 1.00 77.06 100 GLY A C 1
ATOM 803 O O . GLY A 1 100 ? -3.164 -0.839 -20.901 1.00 77.06 100 GLY A O 1
ATOM 804 N N . PHE A 1 101 ? -4.513 -2.623 -20.663 1.00 87.25 101 PHE A N 1
ATOM 805 C CA . PHE A 1 101 ? -4.069 -3.313 -21.877 1.00 87.25 101 PHE A CA 1
ATOM 806 C C . PHE A 1 101 ? -5.041 -3.013 -23.019 1.00 87.25 101 PHE A C 1
ATOM 808 O O . PHE A 1 101 ? -6.249 -3.181 -22.863 1.00 87.25 101 PHE A O 1
ATOM 815 N N . TYR A 1 102 ? -4.528 -2.570 -24.168 1.00 89.94 102 TYR A N 1
ATOM 816 C CA . TYR A 1 102 ? -5.341 -2.124 -25.302 1.00 89.94 102 TYR A CA 1
ATOM 817 C C . TYR A 1 102 ? -5.065 -2.955 -26.553 1.00 89.94 102 TYR A C 1
ATOM 819 O O . TYR A 1 102 ? -3.913 -3.277 -26.859 1.00 89.94 102 TYR A O 1
ATOM 827 N N . ASP A 1 103 ? -6.117 -3.208 -27.329 1.00 88.94 103 ASP A N 1
ATOM 828 C CA . ASP A 1 103 ? -5.990 -3.677 -28.703 1.00 88.94 103 ASP A CA 1
ATOM 829 C C . ASP A 1 103 ? -5.271 -2.613 -29.545 1.00 88.94 103 ASP A C 1
ATOM 831 O O . ASP A 1 103 ? -5.693 -1.457 -29.613 1.00 88.94 103 ASP A O 1
ATOM 835 N N . GLN A 1 104 ? -4.181 -3.006 -30.202 1.00 89.94 104 GLN A N 1
ATOM 836 C CA . GLN A 1 104 ? -3.311 -2.087 -30.944 1.00 89.94 104 GLN A CA 1
ATOM 837 C C . GLN A 1 104 ? -3.936 -1.580 -32.256 1.00 89.94 104 GLN A C 1
ATOM 839 O O . GLN A 1 104 ? -3.481 -0.575 -32.797 1.00 89.94 104 GLN A O 1
ATOM 844 N N . ASN A 1 105 ? -4.962 -2.257 -32.781 1.00 89.62 105 ASN A N 1
ATOM 845 C CA . ASN A 1 105 ? -5.592 -1.915 -34.056 1.00 89.62 105 ASN A CA 1
ATOM 846 C C . ASN A 1 105 ? -6.821 -1.025 -33.859 1.00 89.62 105 ASN A C 1
ATOM 848 O O . ASN A 1 105 ? -7.007 -0.048 -34.582 1.00 89.62 105 ASN A O 1
ATOM 852 N N . SER A 1 106 ? -7.674 -1.365 -32.894 1.00 90.44 106 SER A N 1
ATOM 853 C CA . SER A 1 106 ? -8.918 -0.650 -32.618 1.00 90.44 106 SER A CA 1
ATOM 854 C C . SER A 1 106 ? -8.787 0.375 -31.493 1.00 90.44 106 SER A C 1
ATOM 856 O O . SER A 1 106 ? -9.706 1.167 -31.296 1.00 90.44 106 SER A O 1
ATOM 858 N N . GLY A 1 107 ? -7.696 0.341 -30.718 1.00 88.25 107 GLY A N 1
ATOM 859 C CA . GLY A 1 107 ? -7.513 1.168 -29.520 1.00 88.25 107 GLY A CA 1
ATOM 860 C C . GLY A 1 107 ? -8.477 0.814 -28.383 1.00 88.25 107 GLY A C 1
ATOM 861 O O . GLY A 1 107 ? -8.678 1.614 -27.470 1.00 88.25 107 GLY A O 1
ATOM 862 N N . LYS A 1 108 ? -9.123 -0.357 -28.448 1.00 89.56 108 LYS A N 1
ATOM 863 C CA . LYS A 1 108 ? -10.122 -0.787 -27.463 1.00 89.56 108 LYS A CA 1
ATOM 864 C C . LYS A 1 108 ? -9.411 -1.276 -26.205 1.00 89.56 108 LYS A C 1
ATOM 866 O O . LYS A 1 108 ? -8.464 -2.044 -26.308 1.00 89.56 108 LYS A O 1
ATOM 871 N N . LEU A 1 109 ? -9.874 -0.854 -25.033 1.00 87.94 109 LEU A N 1
ATOM 872 C CA . LEU A 1 109 ? -9.374 -1.353 -23.754 1.00 87.94 109 LEU A CA 1
ATOM 873 C C . LEU A 1 109 ? -9.853 -2.800 -23.545 1.00 87.94 109 LEU A C 1
ATOM 875 O O . LEU A 1 109 ? -11.053 -3.064 -23.605 1.00 87.94 109 LEU A O 1
ATOM 879 N N . LEU A 1 110 ? -8.913 -3.716 -23.331 1.00 89.38 110 LEU A N 1
ATOM 880 C CA . LEU A 1 110 ? -9.142 -5.153 -23.186 1.00 89.38 110 LEU A CA 1
ATOM 881 C C . LE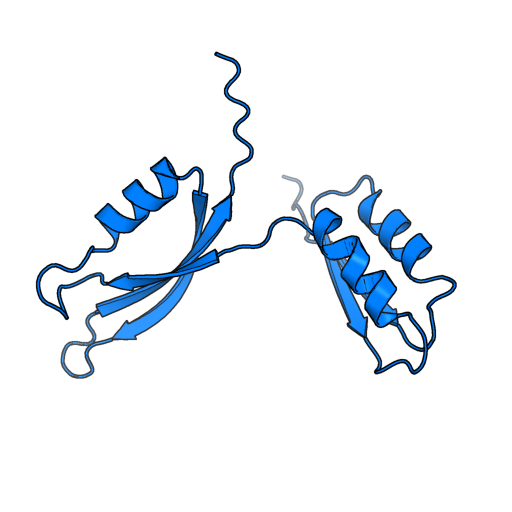U A 1 110 ? -9.046 -5.603 -21.727 1.00 89.38 110 LEU A C 1
ATOM 883 O O . LEU A 1 110 ? -9.863 -6.410 -21.298 1.00 89.38 110 LEU A O 1
ATOM 887 N N . GLN A 1 111 ? -8.089 -5.072 -20.962 1.00 90.69 111 GLN A N 1
ATOM 888 C CA . GLN A 1 111 ? -7.900 -5.404 -19.544 1.00 90.69 111 GLN A CA 1
ATOM 889 C C . GLN A 1 111 ? -7.499 -4.166 -18.742 1.00 90.69 111 GLN A C 1
ATOM 891 O O . GLN A 1 111 ? -6.986 -3.203 -19.315 1.00 90.69 111 GLN A O 1
ATOM 896 N N . VAL A 1 112 ? -7.732 -4.188 -17.433 1.00 88.50 112 VAL A N 1
ATOM 897 C CA . VAL A 1 112 ? -7.368 -3.112 -16.502 1.00 88.50 112 VAL A CA 1
ATOM 898 C C . VAL A 1 112 ? -7.033 -3.676 -15.124 1.00 88.50 112 VAL A C 1
ATOM 900 O O . VAL A 1 112 ? -7.721 -4.583 -14.649 1.00 88.50 112 VAL A O 1
ATOM 903 N N . ASP A 1 113 ? -6.028 -3.114 -14.459 1.00 83.69 113 ASP A N 1
ATOM 904 C CA . ASP A 1 113 ? -5.683 -3.477 -13.086 1.00 83.69 113 ASP A CA 1
ATOM 905 C C . ASP A 1 113 ? -6.574 -2.718 -12.097 1.00 83.69 113 ASP A C 1
ATOM 907 O O . ASP A 1 113 ? -6.717 -1.497 -12.154 1.00 83.69 113 ASP A O 1
ATOM 911 N N . GLY A 1 114 ? -7.211 -3.431 -11.171 1.00 83.19 114 GLY A N 1
ATOM 912 C CA . GLY A 1 114 ? -7.979 -2.843 -10.077 1.00 83.19 114 GLY A CA 1
ATOM 913 C C . GLY A 1 114 ? -7.264 -2.999 -8.745 1.00 83.19 114 GLY A C 1
ATOM 914 O O . GLY A 1 114 ? -6.909 -4.112 -8.363 1.00 83.19 114 GLY A O 1
ATOM 915 N N . ILE A 1 115 ? -7.118 -1.906 -7.997 1.00 79.19 115 ILE A N 1
ATOM 916 C CA . ILE A 1 115 ? -6.620 -1.940 -6.619 1.00 79.19 115 ILE A CA 1
ATOM 917 C C . ILE A 1 115 ? -7.808 -1.975 -5.664 1.00 79.19 115 ILE A C 1
ATOM 919 O O . ILE A 1 115 ? -8.612 -1.040 -5.609 1.00 79.19 115 ILE A O 1
ATOM 923 N N . PHE A 1 116 ? -7.904 -3.042 -4.876 1.00 81.56 116 PHE A N 1
ATOM 924 C CA . PHE A 1 116 ? -9.003 -3.275 -3.948 1.00 81.56 116 PHE A CA 1
ATOM 925 C C . PHE A 1 116 ? -8.539 -3.305 -2.504 1.00 81.56 116 PHE A C 1
ATOM 927 O O . PHE A 1 116 ? -7.548 -3.951 -2.181 1.00 81.56 116 PHE A O 1
ATOM 934 N N . PHE A 1 117 ? -9.312 -2.726 -1.595 1.00 80.38 117 PHE A N 1
ATOM 935 C CA . PHE A 1 117 ? -9.022 -2.776 -0.164 1.00 80.38 117 PHE A CA 1
ATOM 936 C C . PHE A 1 117 ? -10.125 -3.489 0.604 1.00 80.38 117 PHE A C 1
ATOM 938 O O . PHE A 1 117 ? -11.303 -3.412 0.261 1.00 80.38 117 PHE A O 1
ATOM 945 N N . LYS A 1 118 ? -9.738 -4.215 1.658 1.00 78.81 118 LYS A N 1
ATOM 946 C CA . LYS A 1 118 ? -10.691 -4.942 2.496 1.00 78.81 118 LYS A CA 1
ATOM 947 C C . LYS A 1 118 ? -11.474 -3.965 3.366 1.00 78.81 118 LYS A C 1
ATOM 949 O O . LYS A 1 118 ? -10.883 -3.245 4.172 1.00 78.81 118 LYS A O 1
ATOM 954 N N . THR A 1 119 ? -12.795 -3.982 3.258 1.00 70.50 119 THR A N 1
ATOM 955 C CA . THR A 1 119 ? -13.672 -3.189 4.114 1.00 70.50 119 THR A CA 1
ATOM 956 C C . THR A 1 119 ? -13.862 -3.900 5.448 1.00 70.50 119 THR A C 1
ATOM 958 O O . THR A 1 119 ? -14.341 -5.034 5.501 1.00 70.50 119 THR A O 1
ATOM 961 N N . ASN A 1 120 ? -13.518 -3.233 6.552 1.00 58.34 120 ASN A N 1
ATOM 962 C CA . ASN A 1 120 ? -13.871 -3.690 7.898 1.00 58.34 120 ASN A CA 1
ATOM 963 C C . ASN A 1 120 ? -15.353 -3.406 8.159 1.00 58.34 120 ASN A C 1
ATOM 965 O O . ASN A 1 120 ? -15.701 -2.534 8.954 1.00 58.34 120 ASN A O 1
ATOM 969 N N . THR A 1 121 ? -16.242 -4.120 7.481 1.00 49.44 121 THR A N 1
ATOM 970 C CA . THR A 1 121 ? -17.662 -4.062 7.811 1.00 49.44 121 THR A CA 1
ATOM 971 C C . THR A 1 121 ? -17.889 -5.032 8.960 1.00 49.44 121 THR A C 1
ATOM 973 O O . THR A 1 121 ? -18.105 -6.225 8.754 1.00 49.44 121 THR A O 1
ATOM 976 N N . SER A 1 122 ? -17.804 -4.532 10.194 1.00 42.56 122 SER A N 1
ATOM 977 C CA . SER A 1 122 ? -18.465 -5.184 11.322 1.00 42.56 122 SER A CA 1
ATOM 978 C C . SER A 1 122 ? -19.951 -5.245 10.981 1.00 42.56 122 SER A C 1
ATOM 980 O O . SER A 1 122 ? -20.652 -4.237 11.077 1.00 42.56 122 SER A O 1
ATOM 982 N N . LEU A 1 123 ? -20.432 -6.404 10.536 1.00 41.22 123 LEU A N 1
ATOM 983 C CA . LEU A 1 123 ? -21.859 -6.685 10.515 1.00 41.22 123 LEU A CA 1
ATOM 984 C C . LEU A 1 123 ? -22.304 -6.788 11.976 1.00 41.22 123 LEU A C 1
ATOM 986 O O . LEU A 1 123 ? -22.263 -7.851 12.584 1.00 41.22 123 LEU A O 1
ATOM 990 N N . ASN A 1 124 ? -22.675 -5.644 12.549 1.00 39.00 124 ASN A N 1
ATOM 991 C CA . ASN A 1 124 ? -23.667 -5.622 13.609 1.00 39.00 124 ASN A CA 1
ATOM 992 C C . ASN A 1 124 ? -24.993 -6.013 12.948 1.00 39.00 124 ASN A C 1
ATOM 994 O O . ASN A 1 124 ? -25.622 -5.186 12.285 1.00 39.00 124 ASN A O 1
ATOM 998 N N . GLY A 1 125 ? -25.354 -7.285 13.083 1.00 35.75 125 GLY A N 1
ATOM 999 C CA . GLY A 1 125 ? -26.646 -7.857 12.724 1.00 35.75 125 GLY A CA 1
ATOM 1000 C C . GLY A 1 125 ? -26.946 -8.998 13.671 1.00 35.75 125 GLY A C 1
ATOM 1001 O O . GLY A 1 125 ? -26.167 -9.974 13.632 1.00 35.75 125 GLY A O 1
#

Radius of gyration: 20.07 Å; chains: 1; bounding box: 50×45×53 Å

InterPro domains:
  IPR001173 Glycosyltransferase 2-like [PF00535] (8-61)
  IPR029044 Nucleotide-diphospho-sugar transferases [G3DSA:3.90.550.10] (1-66)
  IPR029044 Nucleotide-diphospho-sugar transferases [SSF53448] (6-60)

Foldseek 3Di:
DDDLDEAEAEAEDEQQPPPLLVVVVVVLPDPRDRYDYHYHYPPYPDCNVVSVVVCVVVVDDQWDKDKAFCDDPDPPDDHPVRVQVVCVVVQKHFDDKDDFDADPPPRHTTIIITTITHHPPPPPD

Organism: NCBI:txid2100726